Protein AF-A0A8T4HVV0-F1 (afdb_monomer_lite)

Secondary structure (DSSP, 8-state):
-HHHHHT-S---HHHHHHHHHHHHHHHHTTSSSPPTTHHHHHHHHHHHHHH-S---EEEEETTEEEEE--S--SS---HHHHHHTT-

Sequence (87 aa):
QLSLYLGLPEIQGERADLLNAQAVALCETVVKPQPDQATAIVLSVAGRAYVNPQQVSNETIGPMSVQRPQGSGGLYLTKADKAALKS

Radius of gyration: 15.41 Å; chains: 1; bounding box: 44×35×29 Å

pLDDT: mean 77.3, std 15.72, range [42.97, 91.81]

Foldseek 3Di:
DLCVVLVHPDDDVVLLVVLLVLLCVQLVVQPPPFDPQLVVLSSVLSNLQRVAVDQQDFDDDDPDTDRDSPDDRHRDADPVSSVSRVD

Structure (mmCIF, N/CA/C/O backbone):
data_AF-A0A8T4HVV0-F1
#
_entry.id   AF-A0A8T4HVV0-F1
#
loop_
_atom_site.group_PDB
_atom_site.id
_atom_site.type_symbol
_atom_site.label_atom_id
_atom_site.label_alt_id
_atom_site.label_comp_id
_atom_site.label_asym_id
_atom_site.label_entity_id
_atom_site.label_seq_id
_atom_site.pdbx_PDB_ins_code
_atom_site.Cartn_x
_atom_site.Cartn_y
_atom_site.Cartn_z
_atom_site.occupancy
_atom_site.B_iso_or_equiv
_atom_site.auth_seq_id
_atom_site.auth_comp_id
_atom_site.auth_asym_id
_atom_site.auth_atom_id
_atom_site.pdbx_PDB_model_num
ATOM 1 N N . GLN A 1 1 ? -0.774 -10.804 -5.205 1.00 80.19 1 GLN A N 1
ATOM 2 C CA . GLN A 1 1 ? -1.688 -9.697 -5.585 1.00 80.19 1 GLN A CA 1
ATOM 3 C C . GLN A 1 1 ? -0.945 -8.412 -5.943 1.00 80.19 1 GLN A C 1
ATOM 5 O O . GLN A 1 1 ? -1.378 -7.728 -6.860 1.00 80.19 1 GLN A O 1
ATOM 10 N N . LEU A 1 2 ? 0.182 -8.100 -5.289 1.00 84.25 2 LEU A N 1
ATOM 11 C CA . LEU A 1 2 ? 0.950 -6.882 -5.571 1.00 84.25 2 LEU A CA 1
ATOM 12 C C . LEU A 1 2 ? 1.470 -6.783 -7.021 1.00 84.25 2 LEU A C 1
ATOM 14 O O . LEU A 1 2 ? 1.410 -5.709 -7.603 1.00 84.25 2 LEU A O 1
ATOM 18 N N . SER A 1 3 ? 1.913 -7.890 -7.631 1.00 86.38 3 SER A N 1
ATOM 19 C CA . SER A 1 3 ? 2.366 -7.921 -9.037 1.00 86.38 3 SER A CA 1
ATOM 20 C C . SER A 1 3 ? 1.260 -7.515 -10.003 1.00 86.38 3 SER A C 1
ATOM 22 O O . SER A 1 3 ? 1.463 -6.651 -10.848 1.00 86.38 3 SER A O 1
ATOM 24 N N . LEU A 1 4 ? 0.071 -8.093 -9.816 1.00 88.81 4 LEU A N 1
ATOM 25 C CA . LEU A 1 4 ? -1.128 -7.771 -10.584 1.00 88.81 4 LEU A CA 1
ATOM 26 C C . LEU A 1 4 ? -1.538 -6.308 -10.391 1.00 88.81 4 LEU A C 1
ATOM 28 O O . LEU A 1 4 ? -1.826 -5.625 -11.366 1.00 88.81 4 LEU A O 1
ATOM 32 N N . TYR A 1 5 ? -1.522 -5.824 -9.147 1.00 87.88 5 TYR A N 1
ATOM 33 C CA . TYR A 1 5 ? -1.838 -4.431 -8.828 1.00 87.88 5 TYR A CA 1
ATOM 34 C C . TYR A 1 5 ? -0.875 -3.443 -9.504 1.00 87.88 5 TYR A C 1
ATOM 36 O O . TYR A 1 5 ? -1.300 -2.402 -9.993 1.00 87.88 5 TYR A O 1
ATOM 44 N N . LEU A 1 6 ? 0.415 -3.781 -9.561 1.00 87.00 6 LEU A N 1
ATOM 45 C CA . LEU A 1 6 ? 1.448 -2.963 -10.198 1.00 87.00 6 LEU A CA 1
ATOM 46 C C . LEU A 1 6 ? 1.554 -3.172 -11.718 1.00 87.00 6 LEU A C 1
ATOM 48 O O . LEU A 1 6 ? 2.328 -2.470 -12.362 1.00 87.00 6 LEU A O 1
ATOM 52 N N . GLY A 1 7 ? 0.825 -4.134 -12.293 1.00 88.62 7 GLY A N 1
ATOM 53 C CA . GLY A 1 7 ? 0.948 -4.499 -13.707 1.00 88.62 7 GLY A CA 1
ATOM 54 C C . GLY A 1 7 ? 2.327 -5.053 -14.085 1.00 88.62 7 GLY A C 1
ATOM 55 O O . GLY A 1 7 ? 2.738 -4.936 -15.237 1.00 88.62 7 GLY A O 1
ATOM 56 N N . LEU A 1 8 ? 3.061 -5.625 -13.124 1.00 84.94 8 LEU A N 1
ATOM 57 C CA . LEU A 1 8 ? 4.403 -6.164 -13.344 1.00 84.94 8 LEU A CA 1
ATOM 58 C C . LEU A 1 8 ? 4.334 -7.670 -13.639 1.00 84.94 8 LEU A C 1
ATOM 60 O O . LEU A 1 8 ? 3.711 -8.402 -12.863 1.00 84.94 8 LEU A O 1
ATOM 64 N N . PRO A 1 9 ? 4.994 -8.154 -14.711 1.00 83.88 9 PRO A N 1
ATOM 65 C CA . PRO A 1 9 ? 5.001 -9.576 -15.056 1.00 83.88 9 PRO A CA 1
ATOM 66 C C . PRO A 1 9 ? 5.762 -10.420 -14.024 1.00 83.88 9 PRO A C 1
ATOM 68 O O . PRO A 1 9 ? 5.423 -11.580 -13.813 1.00 83.88 9 PRO A O 1
ATOM 71 N N . GLU A 1 10 ? 6.747 -9.827 -13.345 1.00 84.81 10 GLU A N 1
ATOM 72 C CA . GLU A 1 10 ? 7.540 -10.467 -12.300 1.00 84.81 10 GLU A CA 1
ATOM 73 C C . GLU A 1 10 ? 7.860 -9.467 -11.178 1.00 84.81 10 GLU A C 1
ATOM 75 O O . GLU A 1 10 ? 8.118 -8.286 -11.430 1.00 84.81 10 GLU A O 1
ATOM 80 N N . ILE A 1 11 ?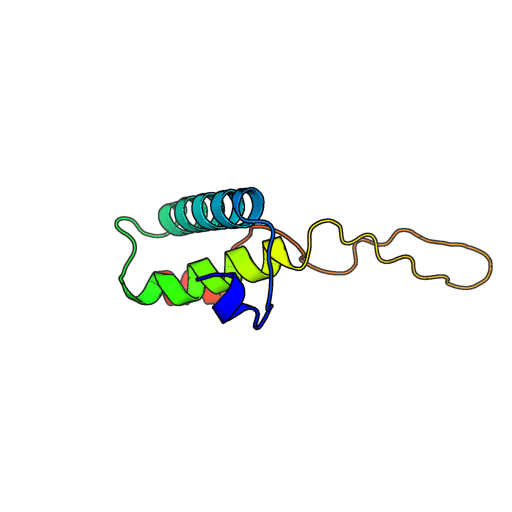 7.827 -9.938 -9.928 1.00 87.31 11 ILE A N 1
ATOM 81 C CA . ILE A 1 11 ? 8.239 -9.185 -8.738 1.00 87.31 11 ILE A CA 1
ATOM 82 C C . ILE A 1 11 ? 9.037 -10.088 -7.797 1.00 87.31 11 ILE A C 1
ATOM 84 O O . ILE A 1 11 ? 8.855 -11.304 -7.785 1.00 87.31 11 ILE A O 1
ATOM 88 N N . GLN A 1 12 ? 9.868 -9.4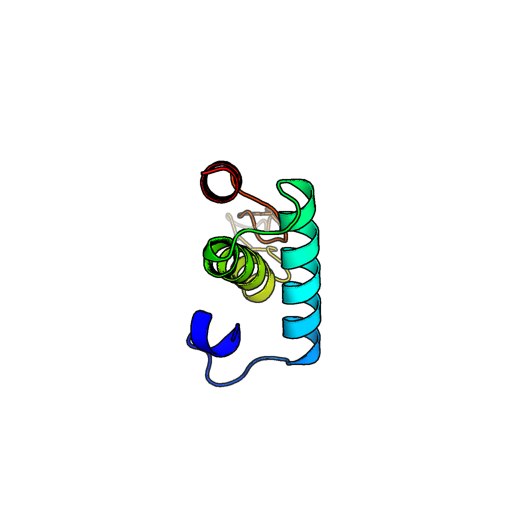91 -6.947 1.00 88.06 12 GLN A N 1
ATOM 89 C CA . GLN A 1 12 ? 10.595 -10.216 -5.912 1.00 88.06 12 GLN A CA 1
ATOM 90 C C . GLN A 1 12 ? 9.630 -10.619 -4.784 1.00 88.06 12 GLN A C 1
ATOM 92 O O . GLN A 1 12 ? 9.211 -9.768 -3.997 1.00 88.06 12 GLN A O 1
ATOM 97 N N . GLY A 1 13 ? 9.281 -11.909 -4.721 1.00 88.12 13 GLY A N 1
ATOM 98 C CA . GLY A 1 13 ? 8.248 -12.454 -3.829 1.00 88.12 13 GLY A CA 1
ATOM 99 C C . GLY A 1 13 ? 8.456 -12.113 -2.353 1.00 88.12 13 GLY A C 1
ATOM 100 O O . GLY A 1 13 ? 7.622 -11.432 -1.768 1.00 88.12 13 GLY A O 1
ATOM 101 N N . GLU A 1 14 ? 9.609 -12.469 -1.779 1.00 89.75 14 GLU A N 1
ATOM 102 C CA . GLU A 1 14 ? 9.907 -12.224 -0.355 1.00 89.75 14 GLU A CA 1
ATOM 103 C C . GLU A 1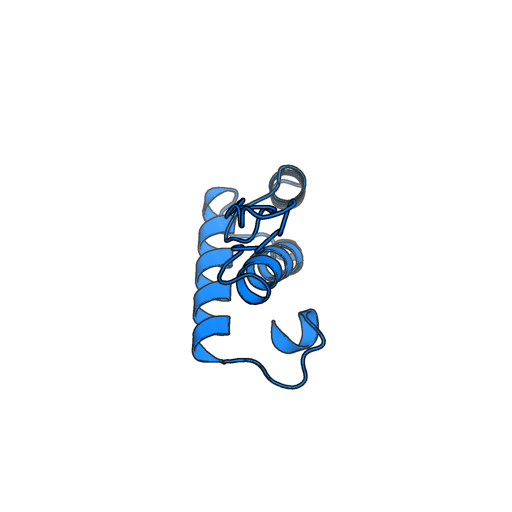 14 ? 9.798 -10.742 0.028 1.00 89.75 14 GLU A C 1
ATOM 105 O O . GLU A 1 14 ? 9.284 -10.379 1.087 1.00 89.75 14 GLU A O 1
ATOM 110 N N . ARG A 1 15 ? 10.242 -9.856 -0.868 1.00 85.12 15 ARG A N 1
ATOM 111 C CA . ARG A 1 15 ? 10.147 -8.410 -0.670 1.00 85.12 15 ARG A CA 1
ATOM 112 C C . ARG A 1 15 ? 8.703 -7.924 -0.759 1.00 85.12 15 ARG A C 1
ATOM 114 O O . ARG A 1 15 ? 8.301 -7.061 0.019 1.00 85.12 15 ARG A O 1
ATOM 121 N N . ALA A 1 16 ? 7.929 -8.443 -1.706 1.00 89.31 16 ALA A N 1
ATOM 122 C CA . ALA A 1 16 ? 6.515 -8.123 -1.840 1.00 89.31 16 ALA A CA 1
ATOM 123 C C . ALA A 1 16 ? 5.714 -8.574 -0.611 1.00 89.31 16 ALA A C 1
ATOM 125 O O . ALA A 1 16 ? 4.867 -7.824 -0.126 1.00 89.31 16 ALA A O 1
ATOM 126 N N . ASP A 1 17 ? 6.024 -9.754 -0.078 1.00 90.94 17 ASP A N 1
ATOM 127 C CA . ASP A 1 17 ? 5.390 -10.305 1.118 1.00 90.94 17 ASP A CA 1
ATOM 128 C C . ASP A 1 17 ? 5.734 -9.482 2.359 1.00 90.94 17 ASP A C 1
ATOM 130 O O . ASP A 1 17 ? 4.833 -9.098 3.110 1.00 90.94 17 ASP A O 1
ATOM 134 N N . LEU A 1 18 ? 7.008 -9.107 2.523 1.00 89.62 18 LEU A N 1
ATOM 135 C CA . LEU A 1 18 ? 7.435 -8.193 3.580 1.00 89.62 18 LEU A CA 1
ATOM 136 C C . LEU A 1 18 ? 6.661 -6.870 3.512 1.00 89.62 18 LEU A C 1
ATOM 138 O O . LEU A 1 18 ? 6.124 -6.414 4.519 1.00 89.62 18 LEU A O 1
ATOM 142 N N . LEU A 1 19 ? 6.574 -6.250 2.333 1.00 89.00 19 LEU A N 1
ATOM 143 C CA . LEU A 1 19 ? 5.906 -4.958 2.171 1.00 89.00 19 LEU A CA 1
ATOM 144 C C . LEU A 1 19 ? 4.393 -5.037 2.387 1.00 89.00 19 LEU A C 1
ATOM 146 O O . LEU A 1 19 ? 3.830 -4.134 3.004 1.00 89.00 19 LEU A O 1
ATOM 150 N N . ASN A 1 20 ? 3.742 -6.114 1.945 1.00 91.25 20 ASN A N 1
ATOM 151 C CA . ASN A 1 20 ? 2.327 -6.342 2.230 1.00 91.25 20 ASN A CA 1
ATOM 152 C C . ASN A 1 20 ? 2.088 -6.504 3.736 1.00 91.25 20 ASN A C 1
ATOM 154 O O . ASN A 1 20 ? 1.197 -5.854 4.276 1.00 91.25 20 ASN A O 1
ATOM 158 N N . ALA A 1 21 ? 2.905 -7.302 4.431 1.00 90.81 21 ALA A N 1
ATOM 159 C CA . ALA A 1 21 ? 2.780 -7.496 5.875 1.00 90.81 21 ALA A CA 1
ATOM 160 C C . ALA A 1 21 ? 2.957 -6.179 6.651 1.00 90.81 21 ALA A C 1
ATOM 162 O O . ALA A 1 21 ? 2.176 -5.866 7.550 1.00 90.81 21 ALA A O 1
ATOM 163 N N . GLN A 1 22 ? 3.942 -5.366 6.264 1.00 90.50 22 GLN A N 1
ATOM 164 C CA . GLN A 1 22 ? 4.169 -4.052 6.865 1.00 90.50 22 GLN A CA 1
ATOM 165 C C . GLN A 1 22 ? 3.024 -3.071 6.560 1.00 90.50 22 GLN A C 1
ATOM 167 O O . GLN A 1 22 ? 2.612 -2.313 7.437 1.00 90.50 22 GLN A O 1
ATOM 172 N N . ALA A 1 23 ? 2.461 -3.099 5.348 1.00 89.75 23 ALA A N 1
ATOM 173 C CA . ALA A 1 23 ? 1.325 -2.256 4.974 1.00 89.75 23 ALA A CA 1
ATOM 174 C C . ALA A 1 23 ? 0.046 -2.626 5.744 1.00 89.75 23 ALA A C 1
ATOM 176 O O . ALA A 1 23 ? -0.671 -1.732 6.195 1.00 89.75 23 ALA A O 1
ATOM 177 N N . VAL A 1 24 ? -0.207 -3.923 5.950 1.00 91.81 24 VAL A N 1
ATOM 178 C CA . VAL A 1 24 ? -1.288 -4.445 6.806 1.00 91.81 24 VAL A CA 1
ATOM 179 C C . VAL A 1 24 ? -1.101 -3.954 8.240 1.00 91.81 24 VAL A C 1
ATOM 181 O O . VAL A 1 24 ? -2.004 -3.324 8.787 1.00 91.81 24 VAL A O 1
ATOM 184 N N . ALA A 1 25 ? 0.082 -4.165 8.825 1.00 89.81 25 ALA A N 1
ATOM 185 C CA . ALA A 1 25 ? 0.379 -3.721 10.185 1.00 89.81 25 ALA A CA 1
ATOM 186 C C . ALA A 1 25 ? 0.193 -2.204 10.346 1.00 89.81 25 ALA A C 1
ATOM 188 O O . ALA A 1 25 ? -0.360 -1.742 11.342 1.00 89.81 25 ALA A O 1
ATOM 189 N N . LEU A 1 26 ? 0.595 -1.424 9.339 1.00 88.38 26 LEU A N 1
ATOM 190 C CA . LEU A 1 26 ? 0.414 0.021 9.334 1.00 88.38 26 LEU A CA 1
ATOM 191 C C . LEU A 1 26 ? -1.070 0.421 9.280 1.00 88.38 26 LEU A C 1
ATOM 193 O O . LEU A 1 26 ? -1.476 1.327 10.008 1.00 88.38 26 LEU A O 1
ATOM 197 N N . CYS A 1 27 ? -1.891 -0.246 8.466 1.00 89.56 27 CYS A N 1
ATOM 198 C CA . CYS A 1 27 ? -3.335 0.011 8.412 1.00 89.56 27 CYS A CA 1
ATOM 199 C C . CYS A 1 27 ? -4.031 -0.354 9.734 1.00 89.56 27 CYS A C 1
ATOM 201 O O . CYS A 1 27 ? -4.897 0.395 10.192 1.00 89.56 27 CYS A O 1
ATOM 203 N N . GLU A 1 28 ? -3.594 -1.426 10.406 1.00 90.00 28 GLU A N 1
ATOM 204 C CA . GLU A 1 28 ? -4.111 -1.821 11.727 1.00 90.00 28 GLU A CA 1
ATOM 205 C C . GLU A 1 28 ? -3.852 -0.793 12.827 1.00 90.00 28 GLU A C 1
ATOM 207 O O . GLU A 1 28 ? -4.587 -0.761 13.813 1.00 90.00 28 GLU A O 1
ATOM 212 N N . THR A 1 29 ? -2.854 0.082 12.670 1.00 87.62 29 THR A N 1
ATOM 213 C CA . THR A 1 29 ? -2.648 1.188 13.623 1.00 87.62 29 THR A CA 1
ATOM 214 C C . THR A 1 29 ? -3.775 2.224 13.587 1.00 87.62 29 THR A C 1
ATOM 216 O O . THR A 1 29 ? -3.899 3.025 14.512 1.00 87.62 29 THR A O 1
ATOM 219 N N . VAL A 1 30 ? -4.592 2.232 12.526 1.00 87.25 30 VAL A N 1
ATOM 220 C CA . VAL A 1 30 ? -5.697 3.181 12.346 1.00 87.25 30 VAL A CA 1
ATOM 221 C C . VAL A 1 30 ? -7.037 2.563 12.734 1.00 87.25 30 VAL A C 1
ATOM 223 O O . VAL A 1 30 ? -7.799 3.211 13.449 1.00 87.25 30 VAL A O 1
ATOM 226 N N . VAL A 1 31 ? -7.330 1.345 12.266 1.00 86.19 31 VAL A N 1
ATOM 227 C CA . VAL A 1 31 ? -8.580 0.617 12.550 1.00 86.19 31 VAL A CA 1
ATOM 228 C C . VAL A 1 31 ? -8.289 -0.878 12.693 1.00 86.19 31 VAL A C 1
ATOM 230 O O . VAL A 1 31 ? -7.578 -1.455 11.871 1.00 86.19 31 VAL A O 1
ATOM 233 N N . LYS A 1 32 ? -8.867 -1.509 13.726 1.00 86.75 32 LYS A N 1
ATOM 234 C CA . LYS A 1 32 ? -8.758 -2.950 13.985 1.00 86.75 32 LYS A CA 1
ATOM 235 C C . LYS A 1 32 ? -10.106 -3.543 14.442 1.00 86.75 32 LYS A C 1
ATOM 237 O O . LYS A 1 32 ? -10.683 -2.992 15.381 1.00 86.75 32 LYS A O 1
ATOM 242 N N . PRO A 1 33 ? -10.576 -4.671 13.864 1.00 81.12 33 PRO A N 1
ATOM 243 C CA . PRO A 1 33 ? -10.025 -5.361 12.687 1.00 81.12 33 PRO A CA 1
ATOM 244 C C . PRO A 1 33 ? -10.113 -4.490 11.424 1.00 81.12 33 PRO A C 1
ATOM 246 O O . PRO A 1 33 ? -10.927 -3.572 11.365 1.00 81.12 33 PRO A O 1
ATOM 249 N N . GLN A 1 34 ? -9.250 -4.744 10.436 1.00 75.75 34 GLN A N 1
ATOM 250 C CA . GLN A 1 34 ? -9.295 -3.993 9.179 1.00 75.75 34 GLN A CA 1
ATOM 251 C C . GLN A 1 34 ? -10.620 -4.257 8.447 1.00 75.75 34 GLN A C 1
ATOM 253 O O . GLN A 1 34 ? -11.035 -5.415 8.377 1.00 75.75 34 GLN A O 1
ATOM 258 N N . PRO A 1 35 ? -11.275 -3.224 7.889 1.00 81.31 35 PRO A N 1
ATOM 259 C CA . PRO A 1 35 ? -12.458 -3.419 7.059 1.00 81.31 35 PRO A CA 1
ATOM 260 C C . PRO A 1 35 ? -12.086 -4.100 5.734 1.00 81.31 35 PRO A C 1
ATOM 262 O O . PRO A 1 35 ? -10.983 -3.906 5.226 1.00 81.31 35 PRO A O 1
ATOM 265 N N . ASP A 1 36 ? -13.024 -4.823 5.116 1.00 74.44 36 ASP A N 1
ATOM 266 C CA . ASP A 1 36 ? -12.796 -5.516 3.832 1.00 74.44 36 ASP A CA 1
ATOM 267 C C . ASP A 1 36 ? -12.361 -4.560 2.704 1.00 74.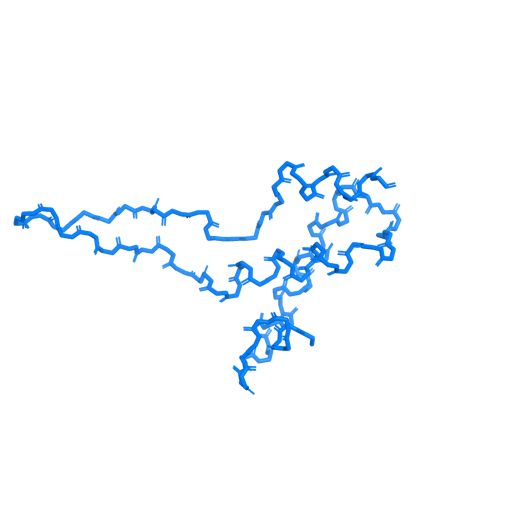44 36 ASP A C 1
ATOM 269 O O . ASP A 1 36 ? -11.613 -4.927 1.799 1.00 74.44 36 ASP A O 1
ATOM 273 N N . GLN A 1 37 ? -12.772 -3.291 2.777 1.00 76.25 37 GLN A N 1
ATOM 274 C CA . GLN A 1 37 ? -12.382 -2.255 1.815 1.00 76.25 37 GLN A CA 1
ATOM 275 C C . GLN A 1 37 ? -10.921 -1.788 1.978 1.00 76.25 37 GLN A C 1
ATOM 277 O O . GLN A 1 37 ? -10.374 -1.138 1.083 1.00 76.25 37 GLN A O 1
ATOM 282 N N . ALA A 1 38 ? -10.245 -2.151 3.076 1.00 84.31 38 ALA A N 1
ATOM 283 C CA . ALA A 1 38 ? -8.858 -1.770 3.337 1.00 84.31 38 ALA A CA 1
ATOM 284 C C . ALA A 1 38 ? -7.863 -2.423 2.369 1.00 84.31 38 ALA A C 1
ATOM 286 O O . ALA A 1 38 ? -6.763 -1.899 2.200 1.00 84.31 38 ALA A O 1
ATOM 287 N N . THR A 1 39 ? -8.225 -3.517 1.684 1.00 86.62 39 THR A N 1
ATOM 288 C CA . THR A 1 39 ? -7.323 -4.213 0.749 1.00 86.62 39 THR A CA 1
ATOM 289 C C . THR A 1 39 ? -6.789 -3.285 -0.344 1.00 86.62 39 THR A C 1
ATOM 291 O O . THR A 1 39 ? -5.6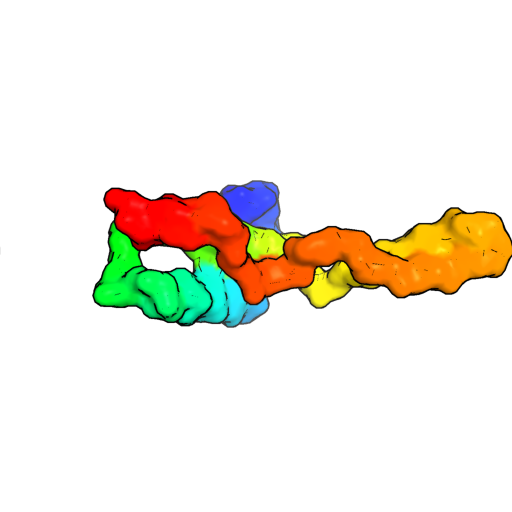03 -3.339 -0.669 1.00 86.62 39 THR A O 1
ATOM 294 N N . ALA A 1 40 ? -7.620 -2.381 -0.874 1.00 89.00 40 ALA A N 1
ATOM 295 C CA . ALA A 1 40 ? -7.183 -1.404 -1.872 1.00 89.00 40 ALA A CA 1
ATOM 296 C C . ALA A 1 40 ? -6.136 -0.425 -1.306 1.00 89.00 40 ALA A C 1
ATOM 298 O O . ALA A 1 40 ? -5.176 -0.062 -1.987 1.00 89.00 40 ALA A O 1
ATOM 299 N N . ILE A 1 41 ? -6.285 -0.042 -0.036 1.00 89.69 41 ILE A N 1
ATOM 300 C CA . ILE A 1 41 ? -5.378 0.876 0.661 1.00 89.69 41 ILE A CA 1
ATOM 301 C C . ILE A 1 41 ? -4.059 0.172 0.978 1.00 89.69 41 ILE A C 1
ATOM 303 O O . ILE A 1 41 ? -2.994 0.718 0.698 1.00 89.69 41 ILE A O 1
ATOM 307 N N . VAL A 1 42 ? -4.116 -1.065 1.475 1.00 91.06 42 VAL A N 1
ATOM 308 C CA . VAL A 1 42 ? -2.938 -1.909 1.719 1.00 91.06 42 VAL A CA 1
ATOM 309 C C . VAL A 1 42 ? -2.124 -2.082 0.435 1.00 91.06 42 VAL A C 1
ATOM 311 O O . VAL A 1 42 ? -0.917 -1.849 0.448 1.00 91.06 42 VAL A O 1
ATOM 314 N N . LEU A 1 43 ? -2.773 -2.413 -0.688 1.00 90.75 43 LEU A N 1
ATOM 315 C CA . LEU A 1 43 ? -2.105 -2.567 -1.985 1.00 90.75 43 LEU A CA 1
ATOM 316 C C . LEU A 1 43 ? -1.512 -1.249 -2.498 1.00 90.75 43 LEU A C 1
ATOM 318 O O . LEU A 1 43 ? -0.403 -1.248 -3.027 1.00 90.75 43 LEU A O 1
ATOM 322 N N . SER A 1 44 ? -2.197 -0.122 -2.293 1.00 88.94 44 SER A N 1
ATOM 323 C CA . SER A 1 44 ? -1.676 1.207 -2.634 1.00 88.94 44 SER A CA 1
ATOM 324 C C . SER A 1 44 ? -0.419 1.552 -1.828 1.00 88.94 44 SER A C 1
ATOM 326 O O . SER A 1 44 ? 0.603 1.935 -2.400 1.00 88.94 44 SER A O 1
ATOM 328 N N . VAL A 1 45 ? -0.445 1.343 -0.509 1.00 88.56 45 VAL A N 1
ATOM 329 C CA . VAL A 1 45 ? 0.697 1.581 0.389 1.00 88.56 45 VAL A CA 1
ATOM 330 C C . VAL A 1 45 ? 1.872 0.666 0.039 1.00 88.56 45 VAL A C 1
ATOM 332 O O . VAL A 1 45 ? 2.991 1.149 -0.144 1.00 88.56 45 VAL A O 1
ATOM 335 N N . ALA A 1 46 ? 1.620 -0.638 -0.098 1.00 89.75 46 ALA A N 1
ATOM 336 C CA . ALA A 1 46 ? 2.636 -1.622 -0.460 1.00 89.75 46 ALA A CA 1
ATOM 337 C C . ALA A 1 46 ? 3.210 -1.351 -1.857 1.00 89.75 46 ALA A C 1
ATOM 339 O O . ALA A 1 46 ? 4.419 -1.440 -2.051 1.00 89.75 46 ALA A O 1
ATOM 340 N N . GLY A 1 47 ? 2.373 -0.948 -2.817 1.00 88.44 47 GLY A N 1
ATOM 341 C CA . GLY A 1 47 ? 2.784 -0.605 -4.176 1.00 88.44 47 GLY A CA 1
ATOM 342 C C . GLY A 1 47 ? 3.718 0.600 -4.217 1.00 88.44 47 GLY A C 1
ATOM 343 O O . GLY A 1 47 ? 4.780 0.528 -4.834 1.00 88.44 47 GLY A O 1
ATOM 344 N N . ARG A 1 48 ? 3.386 1.673 -3.487 1.00 87.62 48 ARG A N 1
ATOM 345 C CA . ARG A 1 48 ? 4.272 2.842 -3.339 1.00 87.62 48 ARG A CA 1
ATOM 346 C C . ARG A 1 48 ? 5.617 2.458 -2.729 1.00 87.62 48 ARG A C 1
ATOM 348 O O . ARG A 1 48 ? 6.650 2.899 -3.223 1.00 87.62 48 ARG A O 1
ATOM 355 N N . ALA A 1 49 ? 5.615 1.628 -1.689 1.00 85.12 49 ALA A N 1
ATOM 356 C CA . ALA A 1 49 ? 6.844 1.166 -1.047 1.00 85.12 49 ALA A CA 1
ATOM 357 C C . ALA A 1 49 ? 7.659 0.207 -1.943 1.00 85.12 49 ALA A C 1
ATOM 359 O O . ALA A 1 49 ? 8.889 0.201 -1.905 1.00 85.12 49 ALA A O 1
ATOM 360 N N . TYR A 1 50 ? 6.992 -0.588 -2.784 1.00 84.44 50 TYR A N 1
ATOM 361 C CA . TYR A 1 50 ? 7.640 -1.544 -3.684 1.00 84.44 50 TYR A CA 1
ATOM 362 C C . TYR A 1 50 ? 8.306 -0.855 -4.878 1.00 84.44 50 TYR A C 1
ATOM 364 O O . TYR A 1 50 ? 9.463 -1.137 -5.194 1.00 84.44 50 TYR A O 1
ATOM 372 N N . VAL A 1 51 ? 7.608 0.085 -5.516 1.00 80.12 51 VAL A N 1
ATOM 373 C CA . VAL A 1 51 ? 8.143 0.857 -6.651 1.00 80.12 51 VAL A CA 1
ATOM 374 C C . VAL A 1 51 ? 9.262 1.797 -6.201 1.00 80.12 51 VAL A C 1
ATOM 376 O O . VAL A 1 51 ? 10.076 2.224 -7.016 1.00 80.12 51 VAL A O 1
ATOM 379 N N . ASN A 1 52 ? 9.347 2.083 -4.900 1.00 68.25 52 ASN A N 1
ATOM 380 C CA . ASN A 1 52 ? 10.210 3.130 -4.399 1.00 68.25 52 ASN A CA 1
ATOM 381 C C . ASN A 1 52 ? 11.155 2.707 -3.256 1.00 68.25 52 ASN A C 1
ATOM 383 O O . ASN A 1 52 ? 11.000 3.161 -2.122 1.00 68.25 52 ASN A O 1
ATOM 387 N N . PRO A 1 53 ? 12.149 1.838 -3.529 1.00 54.94 53 PRO A N 1
ATOM 388 C CA . PRO A 1 53 ? 13.098 1.401 -2.507 1.00 54.94 53 PRO A CA 1
ATOM 389 C C . PRO A 1 53 ? 14.093 2.487 -2.069 1.00 54.94 53 PRO A C 1
ATOM 391 O O . PRO A 1 53 ? 14.643 2.385 -0.976 1.00 54.94 53 PRO A O 1
ATOM 394 N N . GLN A 1 54 ? 14.381 3.483 -2.916 1.00 54.59 54 GLN A N 1
ATOM 395 C CA . GLN A 1 54 ? 15.510 4.405 -2.745 1.00 54.59 54 GLN A CA 1
ATOM 396 C C . GLN A 1 54 ? 15.283 5.728 -3.514 1.00 54.59 54 GLN A C 1
ATOM 398 O O . GLN A 1 54 ? 15.945 5.926 -4.528 1.00 54.59 54 GLN A O 1
ATOM 403 N N . GLN A 1 55 ? 14.401 6.663 -3.104 1.00 49.28 55 GLN A N 1
ATOM 404 C CA . GLN A 1 55 ? 14.403 8.010 -3.739 1.00 49.28 55 GLN A CA 1
ATOM 405 C C . GLN A 1 55 ? 15.639 8.810 -3.369 1.00 49.28 55 GLN A C 1
ATOM 407 O O . GLN A 1 55 ? 15.626 9.747 -2.577 1.00 49.28 55 GLN A O 1
ATOM 412 N N . VAL A 1 56 ? 16.712 8.435 -4.036 1.00 48.12 56 VAL A N 1
ATOM 413 C CA . VAL A 1 56 ? 17.833 9.266 -4.365 1.00 48.12 56 VAL A CA 1
ATOM 414 C C . VAL A 1 56 ? 17.674 9.569 -5.850 1.00 48.12 56 VAL A C 1
ATOM 416 O O . VAL A 1 56 ? 18.174 8.841 -6.702 1.00 48.12 56 VAL A O 1
ATOM 419 N N . SER A 1 57 ? 16.907 10.609 -6.172 1.00 45.91 57 SER A N 1
ATOM 420 C CA . SER A 1 57 ? 16.937 11.150 -7.528 1.00 45.91 57 SER A CA 1
ATOM 421 C C . SER A 1 57 ? 18.182 12.030 -7.631 1.00 45.91 57 SER A C 1
ATOM 423 O O . SER A 1 57 ? 18.337 12.976 -6.856 1.00 45.91 57 SER A O 1
ATOM 425 N N . ASN A 1 58 ? 19.104 11.686 -8.531 1.00 43.88 58 ASN A N 1
ATOM 426 C CA . ASN A 1 58 ? 20.256 12.530 -8.836 1.00 43.88 58 ASN A CA 1
ATOM 427 C C . ASN A 1 58 ? 19.794 13.617 -9.808 1.00 43.88 58 ASN A C 1
ATOM 429 O O . ASN A 1 58 ? 19.651 13.360 -11.000 1.00 43.88 58 ASN A O 1
ATOM 433 N N . GLU A 1 59 ? 19.544 14.823 -9.306 1.00 50.41 59 GLU A N 1
ATOM 434 C CA . GLU A 1 59 ? 19.355 15.988 -10.167 1.00 50.41 59 GLU A CA 1
ATOM 435 C C . GLU A 1 59 ? 20.692 16.720 -10.313 1.00 50.41 59 GLU A C 1
ATOM 437 O O . GLU A 1 59 ? 21.265 17.228 -9.345 1.00 50.41 59 GLU A O 1
ATOM 442 N N . THR A 1 60 ? 21.202 16.771 -11.543 1.00 47.56 60 THR A N 1
ATOM 443 C CA . THR A 1 60 ? 22.353 17.600 -11.902 1.00 47.56 60 THR A CA 1
ATOM 444 C C . THR A 1 60 ? 21.861 19.017 -12.183 1.00 47.56 60 THR A C 1
ATOM 446 O O . THR A 1 60 ? 21.239 19.272 -13.212 1.00 47.56 60 THR A O 1
ATOM 449 N N . ILE A 1 61 ? 22.138 19.952 -11.270 1.00 54.31 61 ILE A N 1
ATOM 450 C CA . ILE A 1 61 ? 21.896 21.384 -11.481 1.00 54.31 61 ILE A CA 1
ATOM 451 C C . ILE A 1 61 ? 23.265 22.038 -11.699 1.00 54.31 61 ILE A C 1
ATOM 453 O O . ILE A 1 61 ? 23.969 22.382 -10.750 1.00 54.31 61 ILE A O 1
ATOM 457 N N . GLY A 1 62 ? 23.679 22.180 -12.961 1.00 68.19 62 GLY A N 1
ATOM 458 C CA . GLY A 1 62 ? 25.013 22.694 -13.302 1.00 68.19 62 GLY A CA 1
ATOM 459 C C . GLY A 1 62 ? 26.144 21.720 -12.911 1.00 68.19 62 GLY A C 1
ATOM 460 O O . GLY A 1 62 ? 25.951 20.512 -13.015 1.00 68.19 62 GLY A O 1
ATOM 461 N N . PRO A 1 63 ? 27.333 22.185 -12.472 1.00 70.81 63 PRO A N 1
ATOM 462 C CA . PRO A 1 63 ? 28.460 21.304 -12.128 1.00 70.81 63 PRO A CA 1
ATOM 463 C C . PRO A 1 63 ? 28.306 20.571 -10.782 1.00 70.81 63 PRO A C 1
ATOM 465 O O . PRO A 1 63 ? 29.182 19.795 -10.404 1.00 70.81 63 PRO A O 1
ATOM 468 N N . MET A 1 64 ? 27.226 20.814 -10.035 1.00 48.59 64 MET A N 1
ATOM 469 C CA . MET A 1 64 ? 26.980 20.204 -8.730 1.00 48.59 64 MET A CA 1
ATOM 470 C C . MET A 1 64 ? 25.868 19.159 -8.838 1.00 48.59 64 MET A C 1
ATOM 472 O O . MET A 1 64 ? 24.750 19.453 -9.261 1.00 48.59 64 MET A O 1
ATOM 476 N N . SER A 1 65 ? 26.175 17.928 -8.427 1.00 53.00 65 SER A N 1
ATOM 477 C CA . SER A 1 65 ? 25.163 16.893 -8.203 1.00 53.00 65 SER A CA 1
ATOM 478 C C . SER A 1 65 ? 24.665 17.016 -6.770 1.00 53.00 65 SER A C 1
ATOM 480 O O . SER A 1 65 ? 25.445 16.849 -5.833 1.00 53.00 65 SER A O 1
ATOM 482 N N . VAL A 1 66 ? 23.383 17.342 -6.593 1.00 52.72 66 VAL A N 1
ATOM 483 C CA . VAL A 1 66 ? 22.769 17.449 -5.266 1.00 52.72 66 VAL A CA 1
ATOM 484 C C . VAL A 1 66 ? 21.804 16.292 -5.078 1.00 52.72 66 VAL A C 1
ATOM 486 O O . VAL A 1 66 ? 20.865 16.102 -5.848 1.00 52.72 66 VAL A O 1
ATOM 489 N N . GLN A 1 67 ? 22.030 15.533 -4.012 1.00 49.50 67 GLN A N 1
ATOM 490 C CA . GLN A 1 67 ? 21.177 14.434 -3.604 1.00 49.50 67 GLN A CA 1
ATOM 491 C C . GLN A 1 67 ? 19.946 15.007 -2.893 1.00 49.50 67 GLN A C 1
ATOM 493 O O . GLN A 1 67 ? 19.986 15.288 -1.695 1.00 49.50 67 GLN A O 1
ATOM 498 N N . ARG A 1 68 ? 18.856 15.252 -3.629 1.00 51.50 68 ARG A N 1
ATOM 499 C CA . ARG A 1 68 ? 17.600 15.715 -3.027 1.00 51.50 68 ARG A CA 1
ATOM 500 C C . ARG A 1 68 ? 16.647 14.524 -2.888 1.00 51.50 68 ARG A C 1
ATOM 502 O O . ARG A 1 68 ? 16.314 13.918 -3.907 1.00 51.50 68 ARG A O 1
ATOM 509 N N . PRO A 1 69 ? 16.172 14.183 -1.676 1.00 47.69 69 PRO A N 1
ATOM 510 C CA . PRO A 1 69 ? 15.062 13.252 -1.512 1.00 47.69 69 PRO A CA 1
ATOM 511 C C . PRO A 1 69 ? 13.800 13.913 -2.087 1.00 47.69 69 PRO A C 1
ATOM 513 O O . PRO A 1 69 ? 13.084 14.643 -1.406 1.00 47.69 69 PRO A O 1
ATOM 516 N N . GLN A 1 70 ? 13.583 13.759 -3.389 1.00 42.97 70 GLN A N 1
ATOM 517 C CA . GLN A 1 70 ? 12.378 14.194 -4.082 1.00 42.97 70 GLN A CA 1
ATOM 518 C C . GLN A 1 70 ? 11.437 13.002 -4.140 1.00 42.97 70 GLN A C 1
ATOM 520 O O . GLN A 1 70 ? 11.656 12.079 -4.918 1.00 42.97 70 GLN A O 1
ATOM 525 N N . GLY A 1 71 ? 10.407 13.064 -3.300 1.00 43.69 71 GLY A N 1
ATOM 526 C CA . GLY A 1 71 ? 9.230 12.216 -3.361 1.00 43.69 71 GLY A CA 1
ATOM 527 C C . GLY A 1 71 ? 9.044 11.322 -2.140 1.00 43.69 71 GLY A C 1
ATOM 528 O O . GLY A 1 71 ? 9.973 10.821 -1.509 1.00 43.69 71 GLY A O 1
ATOM 529 N N . SER A 1 72 ? 7.775 11.179 -1.771 1.00 46.22 72 SER A N 1
ATOM 530 C CA . SER A 1 72 ? 7.319 10.368 -0.652 1.00 46.22 72 SER A CA 1
ATOM 531 C C . SER A 1 72 ? 7.344 8.895 -1.066 1.00 46.22 72 SER A C 1
ATOM 533 O O . SER A 1 72 ? 6.313 8.271 -1.274 1.00 46.22 72 SER A O 1
ATOM 535 N N . GLY A 1 73 ? 8.529 8.341 -1.287 1.00 56.84 73 GLY A N 1
ATOM 536 C CA . GLY A 1 73 ? 8.716 6.913 -1.502 1.00 56.84 73 GLY A CA 1
ATOM 537 C C . GLY A 1 73 ? 8.864 6.196 -0.178 1.00 56.84 73 GLY A C 1
ATOM 538 O O . GLY A 1 73 ? 9.901 6.338 0.459 1.00 56.84 73 GLY A O 1
ATOM 539 N N . GLY A 1 74 ? 7.849 5.460 0.273 1.00 68.81 74 GLY A N 1
ATOM 540 C CA . GLY A 1 74 ? 7.963 4.723 1.529 1.00 68.81 74 GLY A CA 1
ATOM 541 C C . GLY A 1 74 ? 6.663 4.120 2.045 1.00 68.81 74 GLY A C 1
ATOM 542 O O . GLY A 1 74 ? 5.591 4.275 1.458 1.00 68.81 74 GLY A O 1
ATOM 543 N N . LEU A 1 75 ? 6.777 3.437 3.182 1.00 78.94 75 LEU A N 1
ATOM 544 C CA . LEU A 1 75 ? 5.659 2.859 3.915 1.00 78.94 75 LEU A CA 1
ATOM 545 C C . LEU A 1 75 ? 5.022 3.921 4.826 1.00 78.94 75 LEU A C 1
ATOM 547 O O . LEU A 1 75 ? 5.474 4.164 5.941 1.00 78.94 75 LEU A O 1
ATOM 551 N N . TYR A 1 76 ? 3.983 4.589 4.341 1.00 84.31 76 TYR A N 1
ATOM 552 C CA . TYR A 1 76 ? 3.235 5.596 5.099 1.00 84.31 76 TYR A CA 1
ATOM 553 C C . TYR A 1 76 ? 1.774 5.613 4.648 1.00 84.31 76 TYR A C 1
ATOM 555 O O . TYR A 1 76 ? 1.453 5.133 3.562 1.00 84.31 76 TYR A O 1
ATOM 563 N N . LEU A 1 77 ? 0.894 6.201 5.460 1.00 83.81 77 LEU A N 1
ATOM 564 C CA . LEU A 1 77 ? -0.509 6.444 5.113 1.00 83.81 77 LEU A CA 1
ATOM 565 C C . LEU A 1 77 ? -0.719 7.922 4.794 1.00 83.81 77 LEU A C 1
ATOM 567 O O . LEU A 1 77 ? -0.389 8.790 5.609 1.00 83.81 77 LEU A O 1
ATOM 571 N N . THR A 1 78 ? -1.309 8.214 3.637 1.00 87.88 78 THR A N 1
ATOM 572 C CA . THR A 1 78 ? -1.752 9.572 3.303 1.00 87.88 78 THR A CA 1
ATOM 573 C C . THR A 1 78 ? -2.972 9.967 4.139 1.00 87.88 78 THR A C 1
ATOM 575 O O . THR A 1 78 ? -3.624 9.139 4.778 1.00 87.88 78 THR A O 1
ATOM 578 N N . LYS A 1 79 ? -3.323 11.258 4.133 1.00 85.12 79 LYS A N 1
ATOM 579 C CA . LYS A 1 79 ? -4.552 11.737 4.785 1.00 85.12 79 LYS A CA 1
ATOM 580 C C . LYS A 1 79 ? -5.808 11.091 4.182 1.00 85.12 79 LYS A C 1
ATOM 582 O O . LYS A 1 79 ? -6.735 10.791 4.927 1.00 85.12 79 LYS A O 1
ATOM 587 N N . ALA A 1 80 ? -5.808 10.854 2.868 1.00 86.06 80 ALA A N 1
ATOM 588 C CA . ALA A 1 80 ? -6.891 10.170 2.167 1.00 86.06 80 ALA A CA 1
ATOM 589 C C . ALA A 1 80 ? -6.973 8.690 2.568 1.00 86.06 80 ALA A C 1
ATOM 591 O O . ALA A 1 80 ? -8.055 8.236 2.922 1.00 86.06 80 ALA A O 1
ATOM 592 N N . ASP A 1 81 ? -5.833 7.986 2.634 1.00 86.88 81 ASP A N 1
ATOM 593 C CA . ASP A 1 81 ? -5.771 6.583 3.081 1.00 86.88 81 ASP A CA 1
ATOM 594 C C . ASP A 1 81 ? -6.384 6.435 4.486 1.00 86.88 81 ASP A C 1
ATOM 596 O O . ASP A 1 81 ? -7.213 5.566 4.736 1.00 86.88 81 ASP A O 1
ATOM 600 N N . LYS A 1 82 ? -6.041 7.345 5.408 1.00 85.75 82 LYS A N 1
ATOM 601 C CA . LYS A 1 82 ? -6.589 7.341 6.774 1.00 85.75 82 LYS A CA 1
ATOM 602 C C . LYS A 1 82 ? -8.086 7.644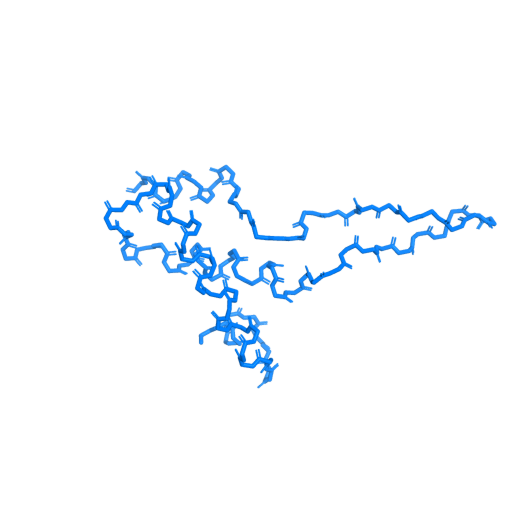 6.834 1.00 85.75 82 LYS A C 1
ATOM 604 O O . LYS A 1 82 ? -8.748 7.152 7.740 1.00 85.75 82 LYS A O 1
ATOM 609 N N . ALA A 1 83 ? -8.601 8.493 5.946 1.00 86.56 83 ALA A N 1
ATOM 610 C CA . ALA A 1 83 ? -10.027 8.807 5.889 1.00 86.56 83 ALA A CA 1
ATOM 611 C C . ALA A 1 83 ? -10.826 7.626 5.321 1.00 86.56 83 ALA A C 1
ATOM 613 O O . ALA A 1 83 ? -11.847 7.250 5.890 1.00 86.56 83 ALA A O 1
ATOM 614 N N . ALA A 1 84 ? -10.309 7.006 4.260 1.00 85.44 84 ALA A N 1
ATOM 615 C CA . ALA A 1 84 ? -10.907 5.836 3.634 1.00 85.44 84 ALA A CA 1
ATOM 616 C C . ALA A 1 84 ? -10.886 4.602 4.553 1.00 85.44 84 ALA A C 1
ATOM 618 O O . ALA A 1 84 ? -11.840 3.843 4.549 1.00 85.44 84 ALA A O 1
ATOM 619 N N . LEU A 1 85 ? -9.862 4.435 5.404 1.00 84.06 85 LEU A N 1
ATOM 620 C CA . LEU A 1 85 ? -9.839 3.369 6.422 1.00 84.06 85 LEU A CA 1
ATOM 621 C C . LEU A 1 85 ? -10.900 3.529 7.523 1.00 84.06 85 LEU A C 1
ATOM 623 O O . LEU A 1 85 ? -11.194 2.563 8.219 1.00 84.06 85 LEU A O 1
ATOM 627 N N . LYS A 1 86 ? -11.407 4.748 7.740 1.00 80.88 86 LYS A N 1
ATOM 628 C CA . LYS A 1 86 ? -12.350 5.084 8.822 1.00 80.88 86 LYS A CA 1
ATOM 629 C C . LYS A 1 86 ? -13.800 5.222 8.356 1.00 80.88 86 LYS A C 1
ATOM 631 O O . LYS A 1 86 ? -14.661 5.449 9.204 1.00 80.88 86 LYS A O 1
ATOM 636 N N . SER A 1 87 ? -14.027 5.192 7.045 1.00 64.62 87 SER A N 1
ATOM 637 C CA . SER A 1 87 ? -15.353 5.296 6.426 1.00 64.62 87 SER A CA 1
ATOM 638 C C . SER A 1 87 ? -15.914 3.901 6.198 1.00 64.62 87 SER A C 1
ATOM 640 O O . SER A 1 87 ? -17.140 3.747 6.368 1.00 64.62 87 SER A O 1
#